Protein AF-D8LGQ7-F1 (afdb_monomer_lite)

Organism: Ectocarpus siliculosus (NCBI:txid2880)

pLDDT: mean 81.07, std 17.51, range [34.0, 95.75]

Secondary structure (DSSP, 8-state):
-----B-TTT-PBPEEETTTTEEE-TTSEEEEBPTTS-B---TTT-EE--TTGGGTTS----

Foldseek 3Di:
DDDADAQPPPRHGWDADPVQQWTHDQVQWIWHQDPVRRTDNDPVRIDGHDNVVVPPPPDDDD

Sequence (62 aa):
MLKALVCPFSKLPLTYDLEARELLSPVGVAFPITANGIADMTPASARLVGHRQMVESKCEQT

Radius of gyration: 11.7 Å; chains: 1; bounding box: 38×30×23 Å

Structure (mmCIF, N/CA/C/O backbone):
data_AF-D8LGQ7-F1
#
_entry.id   AF-D8LGQ7-F1
#
loop_
_atom_site.group_PDB
_atom_site.id
_atom_site.type_symbol
_atom_site.label_atom_id
_atom_site.label_alt_id
_atom_site.label_comp_id
_atom_site.label_asym_id
_atom_site.label_entity_id
_atom_site.label_seq_id
_atom_site.pdbx_PDB_ins_code
_atom_site.Cartn_x
_atom_site.Cartn_y
_atom_site.Cartn_z
_atom_site.occupancy
_atom_site.B_iso_or_equiv
_atom_site.auth_seq_id
_atom_site.auth_comp_id
_atom_site.auth_asym_id
_atom_site.auth_atom_id
_atom_site.pdbx_PDB_model_num
ATOM 1 N N . MET A 1 1 ? -5.428 15.954 -10.651 1.00 56.66 1 MET A N 1
ATOM 2 C CA . MET A 1 1 ? -6.214 14.860 -10.041 1.00 56.66 1 MET A CA 1
ATOM 3 C C . MET A 1 1 ? -5.547 13.536 -10.388 1.00 56.66 1 MET A C 1
ATOM 5 O O . MET A 1 1 ? -5.302 13.302 -11.569 1.00 56.66 1 MET A O 1
ATOM 9 N N . LEU A 1 2 ? -5.193 12.717 -9.392 1.00 64.38 2 LEU A N 1
ATOM 10 C CA . LEU A 1 2 ? -4.732 11.342 -9.623 1.00 64.38 2 LEU A CA 1
ATOM 11 C C . LEU A 1 2 ? -5.928 10.480 -10.043 1.00 64.38 2 LEU A C 1
ATOM 13 O O . LEU A 1 2 ? -6.992 10.581 -9.440 1.00 64.38 2 LEU A O 1
ATOM 17 N N . LYS A 1 3 ? -5.761 9.681 -11.101 1.00 70.56 3 LYS A N 1
ATOM 18 C CA . LYS A 1 3 ? -6.853 8.900 -11.711 1.00 70.56 3 LYS A CA 1
ATOM 19 C C . LYS A 1 3 ? -6.884 7.433 -11.272 1.00 70.56 3 LYS A C 1
ATOM 21 O O . LYS A 1 3 ? -7.934 6.814 -11.366 1.00 70.56 3 LYS A O 1
ATOM 26 N N . ALA A 1 4 ? -5.760 6.885 -10.811 1.00 72.06 4 ALA A N 1
ATOM 27 C CA . ALA A 1 4 ? -5.667 5.521 -10.296 1.00 72.06 4 ALA A CA 1
ATOM 28 C C . ALA A 1 4 ? -4.436 5.372 -9.392 1.00 72.06 4 ALA A C 1
ATOM 30 O O . ALA A 1 4 ? -3.369 5.899 -9.714 1.00 72.06 4 ALA A O 1
ATOM 31 N N . LEU A 1 5 ? -4.588 4.643 -8.285 1.00 83.38 5 LEU A N 1
ATOM 32 C CA . LEU A 1 5 ? -3.497 4.233 -7.404 1.00 83.38 5 LEU A CA 1
ATOM 33 C C . LEU A 1 5 ? -3.120 2.789 -7.754 1.00 83.38 5 LEU A C 1
ATOM 35 O O . LEU A 1 5 ? -3.916 1.866 -7.578 1.00 83.38 5 LEU A O 1
ATOM 39 N N . VAL A 1 6 ? -1.926 2.610 -8.314 1.00 90.69 6 VAL A N 1
ATOM 40 C CA . VAL A 1 6 ? -1.460 1.326 -8.850 1.00 90.69 6 VAL A CA 1
ATOM 41 C C . VAL A 1 6 ? -0.173 0.885 -8.172 1.00 90.69 6 VAL A C 1
ATOM 43 O O . VAL A 1 6 ? 0.629 1.707 -7.735 1.00 90.69 6 VAL A O 1
ATOM 46 N N . CYS A 1 7 ? 0.043 -0.426 -8.129 1.00 88.62 7 CYS A N 1
ATOM 47 C CA . CYS A 1 7 ? 1.251 -1.031 -7.596 1.00 88.62 7 CYS A CA 1
ATOM 48 C C . CYS A 1 7 ? 2.486 -0.543 -8.377 1.00 88.62 7 CYS A C 1
ATOM 50 O O . CYS A 1 7 ? 2.480 -0.588 -9.616 1.00 88.62 7 CYS A O 1
ATOM 52 N N . PRO A 1 8 ? 3.575 -0.130 -7.696 1.00 88.38 8 PRO A N 1
ATOM 53 C CA . PRO A 1 8 ? 4.793 0.334 -8.359 1.00 88.38 8 PRO A CA 1
ATOM 54 C C . PRO A 1 8 ? 5.436 -0.749 -9.240 1.00 88.38 8 PRO A C 1
ATOM 56 O O . PRO A 1 8 ? 6.025 -0.405 -10.269 1.00 88.38 8 PRO A O 1
ATOM 59 N N . PHE A 1 9 ? 5.257 -2.030 -8.894 1.00 86.75 9 PHE A N 1
ATOM 60 C CA . PHE A 1 9 ? 5.836 -3.176 -9.600 1.00 86.75 9 PHE A CA 1
ATOM 61 C C . PHE A 1 9 ? 4.969 -3.661 -10.767 1.00 86.75 9 PHE A C 1
ATOM 63 O O . PHE A 1 9 ? 5.413 -3.661 -11.910 1.00 86.75 9 PHE A O 1
ATOM 70 N N . SER A 1 10 ? 3.723 -4.056 -10.492 1.00 88.00 10 SER A N 1
ATOM 71 C CA . SER A 1 10 ? 2.860 -4.740 -11.467 1.00 88.00 10 SER A CA 1
ATOM 72 C C . SER A 1 10 ? 1.953 -3.810 -12.268 1.00 88.00 10 SER A C 1
ATOM 74 O O . SER A 1 10 ? 1.327 -4.253 -13.226 1.00 88.00 10 SER A O 1
ATOM 76 N N . LYS A 1 11 ? 1.839 -2.536 -11.865 1.00 90.19 11 LYS A N 1
ATOM 77 C CA . 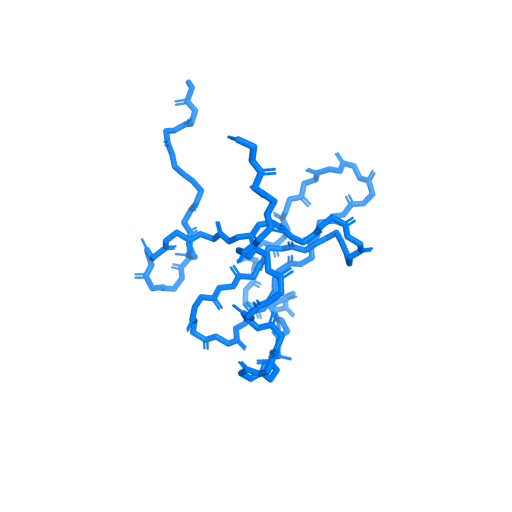LYS A 1 11 ? 0.876 -1.556 -12.406 1.00 90.19 11 LYS A CA 1
ATOM 78 C C . LYS A 1 11 ? -0.597 -1.959 -12.255 1.00 90.19 11 LYS A C 1
ATOM 80 O O . LYS A 1 11 ? -1.472 -1.294 -12.801 1.00 90.19 11 LYS A O 1
ATOM 85 N N . LEU A 1 12 ? -0.877 -3.004 -11.480 1.00 89.75 12 LEU A N 1
ATOM 86 C CA . LEU A 1 12 ? -2.230 -3.417 -11.122 1.00 89.75 12 LEU A CA 1
ATOM 87 C C . LEU A 1 12 ? -2.797 -2.508 -10.020 1.00 89.75 12 LEU A C 1
ATOM 89 O O . LEU A 1 12 ? -2.016 -1.956 -9.239 1.00 89.75 12 LEU A O 1
ATOM 93 N N . PRO A 1 13 ? -4.127 -2.338 -9.936 1.00 90.81 13 PRO A N 1
ATOM 94 C CA . PRO A 1 13 ? -4.752 -1.525 -8.896 1.00 90.81 13 PRO A CA 1
ATOM 95 C C . PRO A 1 13 ? -4.436 -2.054 -7.490 1.00 90.81 13 PRO A C 1
ATOM 97 O O . PRO A 1 13 ? -4.323 -3.263 -7.281 1.00 90.81 13 PRO A O 1
ATOM 100 N N . LEU A 1 14 ? -4.289 -1.131 -6.538 1.00 91.62 14 LEU A N 1
ATOM 101 C CA . LEU A 1 14 ? -4.123 -1.435 -5.114 1.00 91.62 14 LEU A CA 1
ATOM 102 C C . LEU A 1 14 ? -5.474 -1.375 -4.391 1.00 91.62 14 LEU A C 1
ATOM 104 O O . LEU A 1 14 ? -6.341 -0.584 -4.758 1.00 91.62 14 LEU A O 1
ATOM 108 N N . THR A 1 15 ? -5.626 -2.189 -3.348 1.00 91.25 15 THR A N 1
ATOM 109 C CA . THR A 1 15 ? -6.774 -2.149 -2.428 1.00 91.25 15 THR A CA 1
ATOM 110 C C . THR A 1 15 ? -6.331 -1.533 -1.112 1.00 91.25 15 THR A C 1
ATOM 112 O O . THR A 1 15 ? -5.241 -1.836 -0.641 1.00 91.25 15 THR A O 1
ATOM 115 N N . TYR A 1 16 ? -7.145 -0.659 -0.527 1.00 91.06 16 TYR A N 1
ATOM 116 C CA . TYR A 1 16 ? -6.838 -0.065 0.770 1.00 91.06 16 TYR A CA 1
ATOM 117 C C . TYR A 1 16 ? -7.450 -0.893 1.902 1.00 91.06 16 TYR A C 1
ATOM 119 O O . TYR A 1 16 ? -8.654 -1.136 1.895 1.00 91.06 16 TYR A O 1
ATOM 127 N N . ASP A 1 17 ? -6.618 -1.292 2.860 1.00 91.06 17 ASP A N 1
ATOM 128 C CA . ASP A 1 17 ? -7.018 -1.916 4.118 1.00 91.06 17 ASP A CA 1
ATOM 129 C C . ASP A 1 17 ? -7.125 -0.834 5.202 1.00 91.06 17 ASP A C 1
ATOM 131 O O . ASP A 1 17 ? -6.132 -0.204 5.583 1.00 91.06 17 ASP A O 1
ATOM 135 N N . LEU A 1 18 ? -8.353 -0.596 5.670 1.00 88.81 18 LEU A N 1
ATOM 136 C CA . LEU A 1 18 ? -8.668 0.424 6.672 1.00 88.81 18 LEU A CA 1
ATOM 137 C C . LEU A 1 18 ? -8.146 0.072 8.066 1.00 88.81 18 LEU A C 1
ATOM 139 O O . LEU A 1 18 ? -7.751 0.979 8.803 1.00 88.81 18 LEU A O 1
ATOM 143 N N . GLU A 1 19 ? -8.163 -1.210 8.428 1.00 89.19 19 GLU A N 1
ATOM 144 C CA . GLU A 1 19 ? -7.784 -1.674 9.762 1.00 89.19 19 GLU A CA 1
ATOM 145 C C . GLU A 1 19 ? -6.266 -1.652 9.918 1.00 89.19 19 GLU A C 1
ATOM 147 O O . GLU A 1 19 ? -5.742 -1.112 10.895 1.00 89.19 19 GLU A O 1
ATOM 152 N N . ALA A 1 20 ? -5.551 -2.167 8.916 1.00 90.19 20 ALA A N 1
ATOM 153 C CA . ALA A 1 20 ? -4.094 -2.191 8.909 1.00 90.19 20 ALA A CA 1
ATOM 154 C C . ALA A 1 20 ? -3.470 -0.846 8.494 1.00 90.19 20 ALA A C 1
ATOM 156 O O . ALA A 1 20 ? -2.300 -0.601 8.787 1.00 90.19 20 ALA A O 1
ATOM 157 N N . ARG A 1 21 ? -4.238 0.039 7.836 1.00 93.62 21 ARG A N 1
ATOM 158 C CA . ARG A 1 21 ? -3.756 1.266 7.173 1.00 93.62 21 ARG A CA 1
ATOM 159 C C . ARG A 1 21 ? -2.676 0.973 6.137 1.00 93.62 21 ARG A C 1
ATOM 161 O O . ARG A 1 21 ? -1.587 1.548 6.157 1.00 93.62 21 ARG A O 1
ATOM 168 N N . GLU A 1 22 ? -2.991 0.088 5.203 1.00 94.25 22 GLU A N 1
ATOM 169 C CA . GLU A 1 22 ? -2.043 -0.370 4.187 1.00 94.25 22 GLU A CA 1
ATOM 170 C C . GLU A 1 22 ? -2.673 -0.460 2.803 1.00 94.25 22 GLU A C 1
ATOM 172 O O . GLU A 1 22 ? -3.884 -0.580 2.644 1.00 94.25 22 GLU A O 1
ATOM 177 N N . LEU A 1 23 ? -1.829 -0.429 1.777 1.00 93.88 23 LEU A N 1
ATOM 178 C CA . LEU A 1 23 ? -2.213 -0.713 0.404 1.00 93.88 23 LEU A CA 1
ATOM 179 C C . LEU A 1 23 ? -1.801 -2.132 0.039 1.00 93.88 23 LEU A C 1
ATOM 181 O O . LEU A 1 23 ? -0.616 -2.427 -0.110 1.00 93.88 23 LEU A O 1
ATOM 185 N N . LEU A 1 24 ? -2.788 -2.991 -0.159 1.00 93.00 24 LEU A N 1
ATOM 186 C CA . LEU A 1 24 ? -2.619 -4.372 -0.573 1.00 93.00 24 LEU A CA 1
ATOM 187 C C . LEU A 1 24 ? -2.508 -4.458 -2.096 1.00 93.00 24 LEU A C 1
ATOM 189 O O . LEU A 1 24 ? -3.305 -3.877 -2.839 1.00 93.00 24 LEU A O 1
ATOM 193 N N . SER A 1 25 ? -1.524 -5.217 -2.571 1.00 90.69 25 SER A N 1
ATOM 194 C CA . SER A 1 25 ? -1.355 -5.531 -3.986 1.00 90.69 25 SER A CA 1
ATOM 195 C C . SER A 1 25 ? -1.802 -6.961 -4.298 1.00 90.69 25 SER A C 1
ATOM 197 O O . SER A 1 25 ? -1.599 -7.859 -3.480 1.00 90.69 25 SER A O 1
ATOM 199 N N . PRO A 1 26 ? -2.301 -7.221 -5.519 1.00 87.56 26 PRO A N 1
ATOM 200 C CA . PRO A 1 26 ? -2.713 -8.562 -5.943 1.00 87.56 26 PRO A CA 1
ATOM 201 C C . PRO A 1 26 ? -1.542 -9.541 -6.112 1.00 87.56 26 PRO A C 1
ATOM 203 O O . PRO A 1 26 ? -1.752 -10.722 -6.364 1.00 87.56 26 PRO A O 1
ATOM 206 N N . VAL A 1 27 ? -0.302 -9.054 -6.012 1.00 87.50 27 VAL A N 1
ATOM 207 C CA . VAL A 1 27 ? 0.918 -9.865 -6.123 1.00 87.50 27 VAL A CA 1
ATOM 208 C C . VAL A 1 27 ? 1.472 -10.273 -4.754 1.00 87.50 27 VAL A C 1
ATOM 210 O O . VAL A 1 27 ? 2.585 -10.783 -4.677 1.00 87.50 27 VAL A O 1
ATOM 213 N N . GLY A 1 28 ? 0.711 -10.060 -3.672 1.00 90.56 28 GLY A N 1
ATOM 214 C CA . GLY A 1 28 ? 1.078 -10.522 -2.331 1.00 90.56 28 GLY A CA 1
ATOM 215 C C . GLY A 1 28 ? 2.066 -9.618 -1.592 1.00 90.56 28 GLY A C 1
ATOM 216 O O . GLY A 1 28 ? 2.791 -10.087 -0.718 1.00 90.56 28 GLY A O 1
ATOM 217 N N . VAL A 1 29 ? 2.111 -8.325 -1.926 1.00 92.19 29 VAL A N 1
ATOM 218 C CA . VAL A 1 29 ? 2.817 -7.313 -1.118 1.00 92.19 29 VAL A CA 1
ATOM 219 C C . VAL A 1 29 ? 1.866 -6.241 -0.603 1.00 92.19 29 VAL A C 1
ATOM 221 O O . VAL A 1 29 ? 0.901 -5.899 -1.289 1.00 92.19 29 VAL A O 1
ATOM 224 N N . ALA A 1 30 ? 2.161 -5.706 0.576 1.00 94.62 30 ALA A N 1
ATOM 225 C CA . ALA A 1 30 ? 1.473 -4.581 1.190 1.00 94.62 30 ALA A CA 1
ATOM 226 C C . ALA A 1 30 ? 2.430 -3.402 1.389 1.00 94.62 30 ALA A C 1
ATOM 228 O O . ALA A 1 30 ? 3.617 -3.596 1.666 1.00 94.62 30 ALA A O 1
ATOM 229 N N . PHE A 1 31 ? 1.902 -2.189 1.258 1.00 94.50 31 PHE A N 1
ATOM 230 C CA . PHE A 1 31 ? 2.631 -0.942 1.479 1.00 94.50 31 PHE A CA 1
ATOM 231 C C . PHE A 1 31 ? 1.992 -0.167 2.635 1.00 94.50 31 PHE A C 1
ATOM 233 O O . PHE A 1 31 ? 0.786 0.084 2.581 1.00 94.50 31 PHE A O 1
ATOM 240 N N . PRO A 1 32 ? 2.748 0.234 3.665 1.00 95.75 32 PRO A N 1
ATOM 241 C CA . PRO A 1 32 ? 2.183 0.939 4.805 1.00 95.75 32 PRO A CA 1
ATOM 242 C C . PRO A 1 32 ? 1.786 2.373 4.447 1.00 95.75 32 PRO A C 1
ATOM 244 O O . PRO A 1 32 ? 2.442 3.042 3.642 1.00 95.75 32 PRO A O 1
ATOM 247 N N . ILE A 1 33 ? 0.732 2.870 5.092 1.00 95.06 33 ILE A N 1
ATOM 248 C CA . ILE A 1 33 ? 0.406 4.295 5.118 1.00 95.06 33 ILE A CA 1
ATOM 249 C C . ILE A 1 33 ? 0.939 4.891 6.420 1.00 95.06 33 ILE A C 1
ATOM 251 O O . ILE A 1 33 ? 0.590 4.463 7.520 1.00 95.06 33 ILE A O 1
ATOM 255 N N . THR A 1 34 ? 1.802 5.896 6.303 1.00 92.31 34 THR A N 1
ATOM 256 C CA . THR A 1 34 ? 2.411 6.568 7.453 1.00 92.31 34 THR A CA 1
ATOM 257 C C . THR A 1 34 ? 1.400 7.449 8.194 1.00 92.31 34 THR A C 1
ATOM 259 O O . THR A 1 34 ? 0.342 7.793 7.671 1.00 92.31 34 THR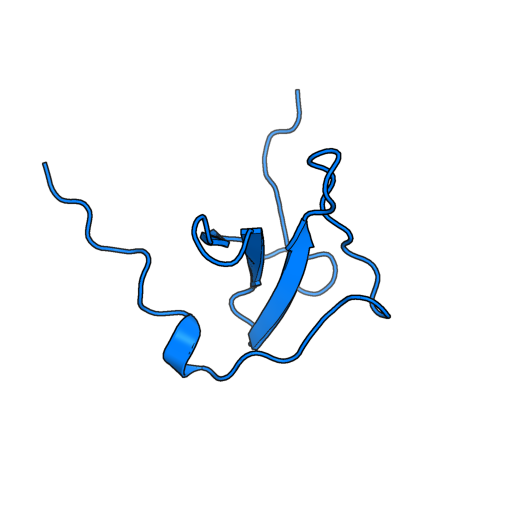 A O 1
ATOM 262 N N . ALA A 1 35 ? 1.717 7.869 9.426 1.00 86.50 35 ALA A N 1
ATOM 263 C CA . ALA A 1 35 ? 0.798 8.637 10.283 1.00 86.50 35 ALA A CA 1
ATOM 264 C C . ALA A 1 35 ? 0.301 9.968 9.673 1.00 86.50 35 ALA A C 1
ATOM 266 O O . ALA A 1 35 ? -0.740 10.480 10.073 1.00 86.50 35 ALA A O 1
ATOM 267 N N . ASN A 1 36 ? 1.024 10.512 8.691 1.00 91.19 36 ASN A N 1
ATOM 268 C CA . ASN A 1 36 ? 0.647 11.695 7.909 1.00 91.19 36 ASN A CA 1
ATOM 269 C C . ASN A 1 36 ? -0.274 11.385 6.703 1.00 91.19 36 ASN A C 1
ATOM 271 O O . ASN A 1 36 ? -0.561 12.285 5.919 1.00 91.19 36 ASN A O 1
ATOM 275 N N . GLY A 1 37 ? -0.712 10.134 6.530 1.00 90.06 37 GLY A N 1
ATOM 276 C CA . GLY A 1 37 ? -1.609 9.704 5.454 1.00 90.06 37 GLY A CA 1
ATOM 277 C C . GLY A 1 37 ? -0.930 9.427 4.108 1.00 90.06 37 GLY A C 1
ATOM 278 O O . GLY A 1 37 ? -1.624 9.292 3.103 1.00 90.06 37 GLY A O 1
ATOM 279 N N . ILE A 1 38 ? 0.403 9.353 4.057 1.00 92.06 38 ILE A N 1
ATOM 280 C CA . ILE A 1 38 ? 1.155 9.095 2.820 1.00 92.06 38 ILE A CA 1
ATOM 281 C C . ILE A 1 38 ? 1.489 7.606 2.715 1.00 92.06 38 ILE A C 1
ATOM 283 O O . ILE A 1 38 ? 1.992 7.004 3.657 1.00 92.06 38 ILE A O 1
ATOM 287 N N . ALA A 1 39 ? 1.224 7.005 1.557 1.00 92.06 39 ALA A N 1
ATOM 288 C CA . ALA A 1 39 ? 1.623 5.629 1.290 1.00 92.06 39 ALA A CA 1
ATOM 289 C C . ALA A 1 39 ? 3.115 5.542 0.941 1.00 92.06 39 ALA A C 1
ATOM 291 O O . ALA A 1 39 ? 3.569 6.183 -0.012 1.00 92.06 39 ALA A O 1
ATOM 292 N N . ASP A 1 40 ? 3.863 4.713 1.667 1.00 94.06 40 ASP A N 1
ATOM 293 C CA . ASP A 1 40 ? 5.258 4.415 1.354 1.00 94.06 40 ASP A CA 1
ATOM 294 C C . ASP A 1 40 ? 5.342 3.207 0.411 1.00 94.06 40 ASP A C 1
ATOM 296 O O . ASP A 1 40 ? 5.340 2.048 0.823 1.00 94.06 40 ASP A O 1
ATOM 300 N N . MET A 1 41 ? 5.399 3.499 -0.890 1.00 92.75 41 MET A N 1
ATOM 301 C CA . MET A 1 41 ? 5.487 2.501 -1.961 1.00 92.75 41 MET A CA 1
ATOM 302 C C . MET A 1 41 ? 6.932 2.149 -2.349 1.00 92.75 41 MET A C 1
ATOM 304 O O . MET A 1 41 ? 7.181 1.680 -3.465 1.00 92.75 41 MET A O 1
ATOM 308 N N . THR A 1 42 ? 7.908 2.402 -1.473 1.00 92.38 42 THR A N 1
ATOM 309 C CA . THR A 1 42 ? 9.291 1.996 -1.734 1.00 92.38 42 THR A CA 1
ATOM 310 C C . THR A 1 42 ? 9.455 0.479 -1.585 1.00 92.38 42 THR A C 1
ATOM 312 O O . THR A 1 42 ? 8.786 -0.144 -0.758 1.00 92.38 42 THR A O 1
ATOM 315 N N . PRO A 1 43 ? 10.370 -0.156 -2.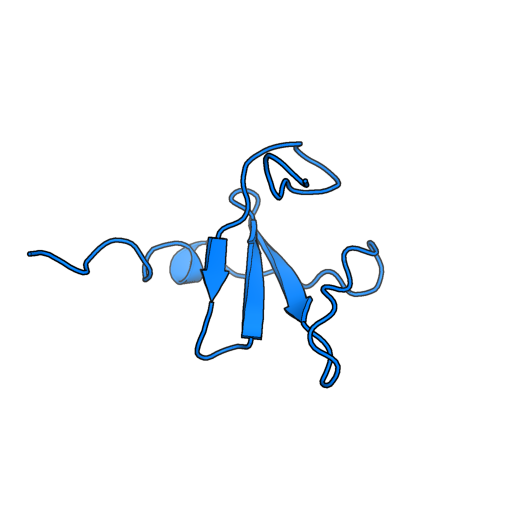3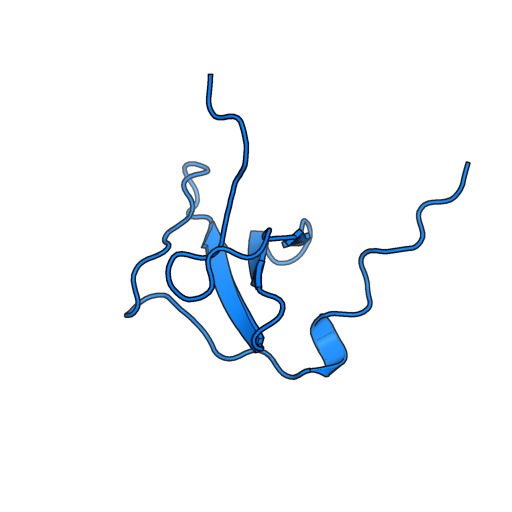43 1.00 90.56 43 PRO A N 1
ATOM 316 C CA . PRO A 1 43 ? 10.631 -1.587 -2.188 1.00 90.56 43 PRO A CA 1
ATOM 317 C C . PRO A 1 43 ? 11.094 -1.984 -0.781 1.00 90.56 43 PRO A C 1
ATOM 319 O O . PRO A 1 43 ? 10.856 -3.113 -0.373 1.00 90.56 43 PRO A O 1
ATOM 322 N N . ALA A 1 44 ? 11.737 -1.070 -0.047 1.00 93.00 44 ALA A N 1
ATOM 323 C CA . ALA A 1 44 ? 12.216 -1.312 1.313 1.00 93.00 44 ALA A CA 1
ATOM 324 C C . ALA A 1 44 ? 11.074 -1.386 2.340 1.00 93.00 44 ALA A C 1
ATOM 326 O O . ALA A 1 44 ? 11.158 -2.160 3.289 1.00 93.00 44 ALA A O 1
ATOM 327 N N . SER A 1 45 ? 10.012 -0.606 2.134 1.00 93.81 45 SER A N 1
ATOM 328 C CA . SER A 1 45 ? 8.834 -0.580 3.008 1.00 93.81 45 SER A CA 1
ATOM 329 C C . SER A 1 45 ? 7.774 -1.615 2.618 1.00 93.81 45 SER A C 1
ATOM 331 O O . SER A 1 45 ? 6.836 -1.857 3.376 1.00 93.81 45 SER A O 1
ATOM 333 N N . ALA A 1 46 ? 7.920 -2.247 1.450 1.00 93.25 46 ALA A N 1
ATOM 334 C CA . ALA A 1 46 ? 7.038 -3.310 0.997 1.00 93.25 46 ALA A CA 1
ATOM 335 C C . ALA A 1 46 ? 7.161 -4.548 1.897 1.00 93.25 46 ALA A C 1
ATOM 337 O O . ALA A 1 46 ? 8.251 -5.086 2.101 1.00 93.25 46 ALA A O 1
ATOM 338 N N . ARG A 1 47 ? 6.027 -5.053 2.385 1.00 92.75 47 ARG A N 1
ATOM 339 C CA . ARG A 1 47 ? 5.967 -6.276 3.190 1.00 92.75 47 ARG A CA 1
ATOM 340 C C . ARG A 1 47 ? 5.263 -7.387 2.425 1.00 92.75 47 ARG A C 1
ATOM 342 O O . ARG A 1 47 ? 4.226 -7.153 1.814 1.00 92.75 47 ARG A O 1
ATOM 349 N N . LEU A 1 48 ? 5.792 -8.607 2.487 1.00 92.50 48 LEU A N 1
ATOM 350 C CA . LEU A 1 48 ? 5.087 -9.784 1.978 1.00 92.50 48 LEU A CA 1
ATOM 351 C C . LEU A 1 48 ? 3.842 -10.047 2.828 1.00 92.50 48 LEU A C 1
ATOM 353 O O . LEU A 1 48 ? 3.925 -10.142 4.053 1.00 92.50 48 LEU A O 1
ATOM 357 N N . VAL A 1 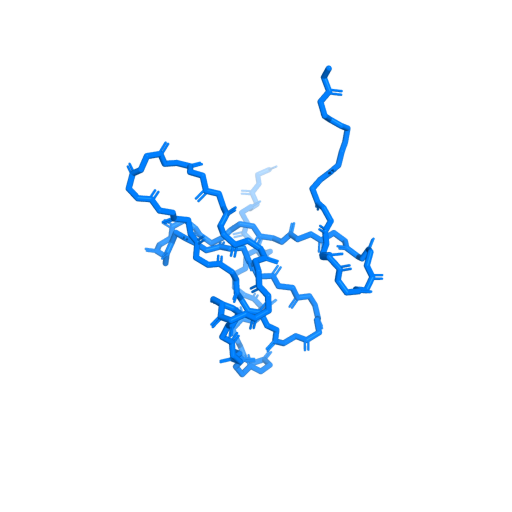49 ? 2.702 -10.200 2.165 1.00 88.38 49 VAL A N 1
ATOM 358 C CA . VAL A 1 49 ? 1.439 -10.594 2.788 1.00 88.38 49 VAL A CA 1
ATOM 359 C C . VAL A 1 49 ? 0.973 -11.902 2.173 1.00 88.38 49 VAL A C 1
ATOM 361 O O . VAL A 1 49 ? 1.007 -12.099 0.958 1.00 88.38 49 VAL A O 1
ATOM 364 N N . GLY A 1 50 ? 0.578 -12.844 3.029 1.00 75.81 50 GLY A N 1
ATOM 365 C CA . GLY A 1 50 ? 0.086 -14.135 2.571 1.00 75.81 50 GLY A CA 1
ATOM 366 C C . GLY A 1 50 ? -1.153 -13.966 1.690 1.00 75.81 50 GLY A C 1
ATOM 367 O O . GLY A 1 50 ? -1.986 -13.093 1.928 1.00 75.81 50 GLY A O 1
ATOM 368 N N . HIS A 1 51 ? -1.323 -14.861 0.715 1.00 61.28 51 HIS A N 1
ATOM 369 C CA . HIS A 1 51 ? -2.440 -14.850 -0.244 1.00 61.28 51 HIS A CA 1
ATOM 370 C C . HIS A 1 51 ? -3.839 -14.884 0.408 1.00 61.28 51 HIS A C 1
ATOM 372 O O . HIS A 1 51 ? -4.844 -14.630 -0.250 1.00 61.28 51 HIS A O 1
ATOM 378 N N . ARG A 1 52 ? -3.900 -15.198 1.709 1.00 56.47 52 ARG A N 1
ATOM 379 C CA . ARG A 1 52 ? -5.114 -15.265 2.524 1.00 56.47 52 ARG A CA 1
ATOM 380 C C . ARG A 1 52 ? -5.671 -13.882 2.896 1.00 56.47 52 ARG A C 1
ATOM 382 O O . ARG A 1 52 ? -6.878 -13.768 3.035 1.00 56.47 52 ARG A O 1
ATOM 389 N N . GLN A 1 53 ? -4.833 -12.843 2.977 1.00 55.31 53 GLN A N 1
ATOM 390 C CA . GLN A 1 53 ? -5.262 -11.482 3.346 1.00 55.31 53 GLN A CA 1
ATOM 391 C C . GLN A 1 53 ? -5.942 -10.731 2.183 1.00 55.31 53 GLN A C 1
ATOM 393 O O . GLN A 1 53 ? -6.655 -9.761 2.392 1.00 55.31 53 GLN A O 1
ATOM 398 N N . MET A 1 54 ? -5.751 -11.184 0.938 1.00 53.22 54 MET A N 1
ATOM 399 C CA . MET A 1 54 ? -6.256 -10.498 -0.263 1.00 53.22 54 MET A CA 1
ATOM 400 C C . MET A 1 54 ? -7.769 -10.679 -0.506 1.00 53.22 54 MET A C 1
ATOM 402 O O . MET A 1 54 ? -8.278 -10.223 -1.528 1.00 53.22 54 MET A O 1
ATOM 406 N N . VAL A 1 55 ? -8.486 -11.372 0.389 1.00 51.88 55 VAL A N 1
ATOM 407 C CA . VAL A 1 55 ? -9.882 -11.804 0.176 1.00 51.88 55 VAL A CA 1
ATOM 408 C C . VAL A 1 55 ? -10.898 -11.062 1.064 1.00 51.88 55 VAL A C 1
ATOM 410 O O . VAL A 1 55 ? -12.094 -11.169 0.819 1.00 51.88 55 VAL A O 1
ATOM 413 N N . GLU A 1 56 ? -10.484 -10.224 2.016 1.00 47.75 56 GLU A N 1
ATOM 414 C CA . GLU A 1 56 ? -11.408 -9.626 3.004 1.00 47.75 56 GLU A CA 1
ATOM 415 C C . GLU A 1 56 ? -11.766 -8.148 2.756 1.00 47.75 56 GLU A C 1
ATOM 417 O O . GLU A 1 56 ? -11.995 -7.385 3.686 1.00 47.75 56 GLU A O 1
ATOM 422 N N . SER A 1 57 ? -11.872 -7.703 1.498 1.00 50.03 57 SER A N 1
ATOM 423 C CA . SER A 1 57 ? -12.439 -6.364 1.201 1.00 50.03 57 SER A CA 1
ATOM 424 C C . SER A 1 57 ? -13.426 -6.331 0.034 1.00 50.03 57 SER A C 1
ATOM 426 O O . SER A 1 57 ? -13.706 -5.279 -0.533 1.00 50.03 57 SER A O 1
ATOM 428 N N . LYS A 1 58 ? -14.007 -7.481 -0.321 1.00 45.00 58 LYS A N 1
ATOM 429 C CA . LYS A 1 58 ? -15.131 -7.552 -1.262 1.00 45.00 58 LYS A CA 1
ATOM 430 C C . LYS A 1 58 ? -16.317 -8.230 -0.590 1.00 45.00 58 LYS A C 1
ATOM 432 O O . LYS A 1 58 ? -16.593 -9.375 -0.901 1.00 45.00 58 LYS A O 1
ATOM 437 N N . CYS A 1 59 ? -16.973 -7.525 0.330 1.00 45.00 59 CYS A N 1
ATOM 438 C CA . CYS A 1 59 ? -18.369 -7.732 0.730 1.00 45.00 59 CYS A CA 1
ATOM 439 C C . CYS A 1 59 ? -18.795 -6.579 1.654 1.00 45.00 59 CYS A C 1
ATOM 441 O O . CYS A 1 59 ? -18.980 -6.778 2.845 1.00 45.00 59 CYS A O 1
ATOM 443 N N . GLU A 1 60 ? -18.980 -5.376 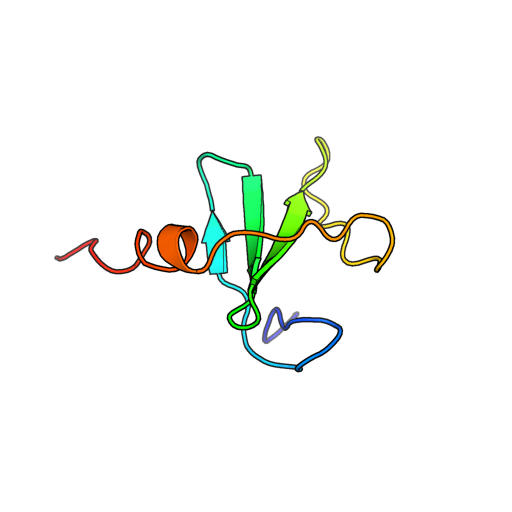1.110 1.00 38.44 60 GLU A N 1
ATOM 444 C CA . GLU A 1 60 ? -20.034 -4.512 1.647 1.00 38.44 60 GLU A CA 1
ATOM 445 C C . GLU A 1 60 ? -21.095 -4.385 0.553 1.00 38.44 60 GLU A C 1
ATOM 447 O O . GLU A 1 60 ? -20.867 -3.833 -0.525 1.00 38.44 60 GLU A O 1
ATOM 452 N N . GLN A 1 61 ? -22.192 -5.100 0.800 1.00 48.22 61 GLN A N 1
ATOM 453 C CA . GLN A 1 61 ? -23.410 -5.177 0.008 1.00 48.22 61 GLN A CA 1
ATOM 454 C C . GLN A 1 61 ? -24.330 -4.033 0.445 1.00 48.22 61 GLN A C 1
ATOM 456 O O . GLN A 1 61 ? -24.598 -3.905 1.638 1.00 48.22 61 GLN A O 1
ATOM 461 N N . THR A 1 62 ? -24.867 -3.255 -0.493 1.00 34.00 62 THR A N 1
ATOM 462 C CA . THR A 1 62 ? -26.200 -2.628 -0.401 1.00 34.00 62 THR A CA 1
ATOM 463 C C . THR A 1 62 ? -26.715 -2.393 -1.812 1.00 34.00 62 THR A C 1
ATOM 465 O O . THR A 1 62 ? -25.942 -1.851 -2.634 1.00 34.00 62 THR A O 1
#